Protein AF-A0A8T0YBT2-F1 (afdb_monomer_lite)

Structure (mmCIF, N/CA/C/O backbone):
data_AF-A0A8T0YBT2-F1
#
_entry.id   AF-A0A8T0YBT2-F1
#
loop_
_atom_site.group_PDB
_atom_site.id
_atom_site.type_symbol
_atom_site.label_atom_id
_atom_site.label_alt_id
_atom_site.label_comp_id
_atom_site.label_asym_id
_atom_site.label_entity_id
_atom_site.label_seq_id
_atom_site.pdbx_PDB_ins_code
_atom_site.Cartn_x
_atom_site.Cartn_y
_atom_site.Cartn_z
_atom_site.occupancy
_atom_site.B_iso_or_equiv
_atom_site.auth_seq_id
_atom_site.auth_comp_id
_atom_site.auth_asym_id
_atom_site.auth_atom_id
_atom_site.pdbx_PDB_model_num
ATOM 1 N N . MET A 1 1 ? -37.269 10.194 19.630 1.00 56.06 1 MET A N 1
ATOM 2 C CA . MET A 1 1 ? -36.796 10.514 18.261 1.00 56.06 1 MET A CA 1
ATOM 3 C C . MET A 1 1 ? -35.331 10.953 18.214 1.00 56.06 1 MET A C 1
ATOM 5 O O . MET A 1 1 ? -34.630 10.459 17.345 1.00 56.06 1 MET A O 1
ATOM 9 N N . SER A 1 2 ? -34.831 11.764 19.159 1.00 65.12 2 SER A N 1
ATOM 10 C CA . SER A 1 2 ? -33.433 12.256 19.159 1.00 65.12 2 SER A CA 1
ATOM 11 C C . SER A 1 2 ? -32.347 11.158 19.194 1.00 65.12 2 SER A C 1
ATOM 13 O O . SER A 1 2 ? -31.446 11.186 18.364 1.00 65.12 2 SER A O 1
ATOM 15 N N . ALA A 1 3 ? -32.447 10.134 20.053 1.00 67.06 3 ALA A N 1
ATOM 16 C CA . ALA A 1 3 ? -31.410 9.089 20.146 1.00 67.06 3 ALA A CA 1
ATOM 17 C C . ALA A 1 3 ? -31.235 8.255 18.857 1.00 67.06 3 ALA A C 1
ATOM 19 O O . ALA A 1 3 ? -30.126 7.839 18.533 1.00 67.06 3 ALA A O 1
ATOM 20 N N . LYS A 1 4 ? -32.321 8.051 18.096 1.00 71.88 4 LYS A N 1
ATOM 21 C CA . LYS A 1 4 ? -32.295 7.304 16.830 1.00 71.88 4 LYS A CA 1
ATOM 22 C C . LYS A 1 4 ? -31.592 8.106 15.727 1.00 71.88 4 LYS A C 1
ATOM 24 O O . LYS A 1 4 ? -30.719 7.573 15.063 1.00 71.88 4 LYS A O 1
ATOM 29 N N . GLN A 1 5 ? -31.869 9.411 15.641 1.00 71.38 5 GLN A N 1
ATOM 30 C CA . GLN A 1 5 ? -31.172 10.324 14.725 1.00 71.38 5 GLN A CA 1
ATOM 31 C C . GLN A 1 5 ? -29.660 10.391 14.978 1.00 71.38 5 GLN A C 1
ATOM 33 O O . GLN A 1 5 ? -28.889 10.466 14.025 1.00 71.38 5 GLN A O 1
ATOM 38 N N . HIS A 1 6 ? -29.226 10.354 16.243 1.00 70.69 6 HIS A N 1
ATOM 39 C CA . HIS A 1 6 ? -27.798 10.328 16.571 1.00 70.69 6 HIS A CA 1
ATOM 40 C C . HIS A 1 6 ? -27.128 9.017 16.137 1.00 70.69 6 HIS A C 1
ATOM 42 O O . HIS A 1 6 ? -26.046 9.063 15.555 1.00 70.69 6 HIS A O 1
ATOM 48 N N . ALA A 1 7 ? -27.787 7.874 16.352 1.00 77.19 7 ALA A N 1
ATOM 49 C CA . ALA A 1 7 ? -27.296 6.575 15.896 1.00 77.19 7 ALA A CA 1
ATOM 50 C C . ALA A 1 7 ? -27.231 6.480 14.359 1.00 77.19 7 ALA A C 1
ATOM 52 O O . ALA A 1 7 ? -26.219 6.032 13.822 1.00 77.19 7 ALA A O 1
ATOM 53 N N . ASP A 1 8 ? -28.255 6.966 13.651 1.00 81.44 8 ASP A N 1
ATOM 54 C CA . ASP A 1 8 ? -28.303 6.951 12.182 1.00 81.44 8 ASP A CA 1
ATOM 55 C C . ASP A 1 8 ? -27.195 7.840 11.577 1.00 81.44 8 ASP A C 1
ATOM 57 O O . ASP A 1 8 ? -26.513 7.454 10.625 1.00 81.44 8 ASP A O 1
ATOM 61 N N . ALA A 1 9 ? -26.954 9.018 12.167 1.00 83.75 9 ALA A N 1
ATOM 62 C CA . ALA A 1 9 ? -25.882 9.919 11.747 1.00 83.75 9 ALA A CA 1
ATOM 63 C C . ALA A 1 9 ? -24.482 9.336 12.014 1.00 83.75 9 ALA A C 1
ATOM 65 O O . ALA A 1 9 ? -23.576 9.492 11.192 1.00 83.75 9 ALA A O 1
ATOM 66 N N . GLU A 1 10 ? -24.290 8.648 13.143 1.00 85.81 10 GLU A N 1
ATOM 67 C CA . GLU A 1 10 ? -23.031 7.971 13.463 1.00 85.81 10 GLU A CA 1
ATOM 68 C C . GLU A 1 10 ? -22.747 6.803 12.511 1.00 85.81 10 GLU A C 1
ATOM 70 O O . GLU A 1 10 ? -21.624 6.670 12.016 1.00 85.81 10 GLU A O 1
ATOM 75 N N . GLN A 1 11 ? -23.762 5.995 12.198 1.00 91.44 11 GLN A N 1
ATOM 76 C CA . GLN A 1 11 ? -23.654 4.915 11.219 1.00 91.44 11 GLN A CA 1
ATOM 77 C C . GLN A 1 11 ? -23.292 5.451 9.836 1.00 91.44 11 GLN A C 1
ATOM 79 O O . GLN A 1 11 ? -22.370 4.933 9.207 1.00 91.44 11 GLN A O 1
ATOM 84 N N . LEU A 1 12 ? -23.954 6.524 9.390 1.00 93.25 12 LEU A N 1
ATOM 85 C CA . LEU A 1 12 ? -23.652 7.164 8.113 1.00 93.25 12 LEU A CA 1
ATOM 86 C C . LEU A 1 12 ? -22.224 7.721 8.083 1.00 93.25 12 LEU A C 1
ATOM 88 O O . LEU A 1 12 ? -21.504 7.500 7.112 1.00 93.25 12 LEU A O 1
ATOM 92 N N . ARG A 1 13 ? -21.779 8.394 9.151 1.00 92.00 13 ARG A N 1
ATOM 93 C CA . ARG A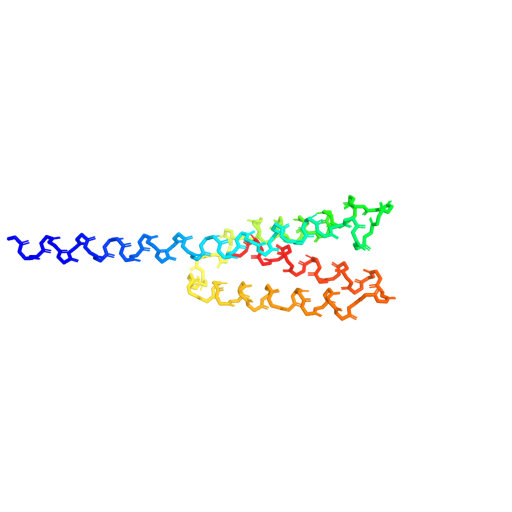 1 13 ? -20.401 8.898 9.267 1.00 92.00 13 ARG A CA 1
ATOM 94 C C . ARG A 1 13 ? -19.383 7.767 9.144 1.00 92.00 13 ARG A C 1
ATOM 96 O O . ARG A 1 13 ? -18.414 7.903 8.402 1.00 92.00 13 ARG A O 1
ATOM 103 N N . ASN A 1 14 ? -19.594 6.665 9.859 1.00 92.88 14 ASN A N 1
ATOM 104 C CA . ASN A 1 14 ? -18.676 5.530 9.839 1.00 92.88 14 ASN A CA 1
ATOM 105 C C . ASN A 1 14 ? -18.685 4.838 8.470 1.00 92.88 14 ASN A C 1
ATOM 107 O O . ASN A 1 14 ? -17.621 4.533 7.940 1.00 92.88 14 ASN A O 1
ATOM 111 N N . LEU A 1 15 ? -19.862 4.658 7.861 1.00 94.38 15 LEU A N 1
ATOM 112 C CA . LEU A 1 15 ? -20.001 4.106 6.514 1.00 94.38 15 LEU A CA 1
ATOM 113 C C . LEU A 1 15 ? -19.238 4.949 5.488 1.00 94.38 15 LEU A C 1
ATOM 115 O O . LEU A 1 15 ? -18.448 4.406 4.721 1.00 94.38 15 LEU A O 1
ATOM 119 N N . LEU A 1 16 ? -19.427 6.271 5.511 1.00 95.81 16 LEU A N 1
ATOM 120 C CA . LEU A 1 16 ? -18.705 7.193 4.637 1.00 95.81 16 LEU A CA 1
ATOM 121 C C . LEU A 1 16 ? -17.196 7.129 4.889 1.00 95.81 16 LEU A C 1
ATOM 123 O O . LEU A 1 16 ? -16.427 7.094 3.934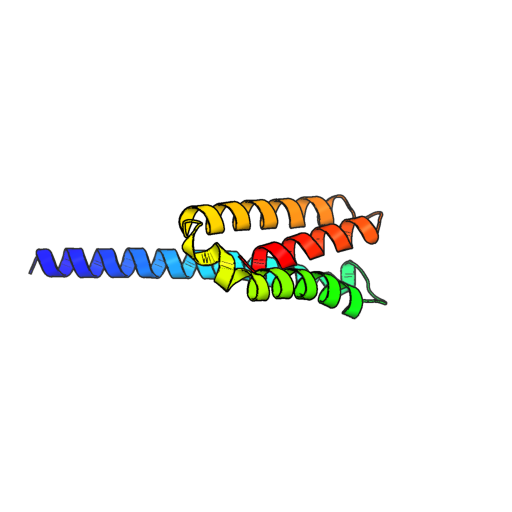 1.00 95.81 16 LEU A O 1
ATOM 127 N N . ALA A 1 17 ? -16.761 7.057 6.150 1.00 91.25 17 ALA A N 1
ATOM 128 C CA . ALA A 1 17 ? -15.345 6.939 6.488 1.00 91.25 17 ALA A CA 1
ATOM 129 C C . ALA A 1 17 ? -14.721 5.654 5.920 1.00 91.25 17 ALA A C 1
ATOM 131 O O . ALA A 1 17 ? -13.672 5.722 5.281 1.00 91.25 17 ALA A O 1
ATOM 132 N N . PHE A 1 18 ? -15.367 4.497 6.095 1.00 90.62 18 PHE A N 1
ATOM 133 C CA . PHE A 1 18 ? -14.889 3.232 5.527 1.00 90.62 18 PHE A CA 1
ATOM 134 C C . PHE A 1 18 ? -14.945 3.222 4.000 1.00 90.62 18 PHE A C 1
ATOM 136 O O . PHE A 1 18 ? -14.031 2.699 3.364 1.00 90.62 18 PHE A O 1
ATOM 143 N N . TRP A 1 19 ? -15.975 3.829 3.408 1.00 94.38 19 TRP A N 1
ATOM 144 C CA . TRP A 1 19 ? -16.102 3.946 1.960 1.00 94.38 19 TRP A CA 1
ATOM 145 C C . TRP A 1 19 ? -14.972 4.792 1.365 1.00 94.38 19 TRP A C 1
ATOM 147 O O . TRP A 1 19 ? -14.276 4.333 0.463 1.00 94.38 19 TRP A O 1
ATOM 157 N N . VAL A 1 20 ? -14.727 5.989 1.913 1.00 93.19 20 VAL A N 1
ATOM 158 C CA . VAL A 1 20 ? -13.645 6.879 1.463 1.00 93.19 20 VAL A CA 1
ATOM 159 C C . VAL A 1 20 ? -12.286 6.221 1.683 1.00 93.19 20 VAL A C 1
ATOM 161 O O . VAL A 1 20 ? -11.435 6.261 0.797 1.00 93.19 20 VAL A O 1
ATOM 164 N N . LEU A 1 21 ? -12.083 5.576 2.835 1.00 89.94 21 LEU A N 1
ATOM 165 C CA . LEU A 1 21 ? -10.839 4.872 3.131 1.00 89.94 21 LEU A CA 1
ATOM 166 C C . LEU A 1 21 ? -10.580 3.740 2.129 1.00 89.94 21 LEU A C 1
ATOM 168 O O . LEU A 1 21 ? -9.476 3.629 1.598 1.00 89.94 21 LEU A O 1
ATOM 172 N N . GLY A 1 22 ? -11.597 2.924 1.844 1.00 89.94 22 GLY A N 1
ATOM 173 C CA . GLY A 1 22 ? -11.513 1.856 0.851 1.00 89.94 22 GLY A CA 1
ATOM 174 C C . GLY A 1 22 ? -11.266 2.391 -0.559 1.00 89.94 22 GLY A C 1
ATOM 175 O O . GLY A 1 22 ? -10.453 1.834 -1.294 1.00 89.94 22 GLY A O 1
ATOM 176 N N . PHE A 1 23 ? -11.912 3.497 -0.927 1.00 91.50 23 PHE A N 1
ATOM 177 C CA . PHE A 1 23 ? -11.730 4.143 -2.223 1.00 91.50 23 PHE A CA 1
ATOM 178 C C . PHE A 1 23 ? -10.297 4.659 -2.413 1.00 91.50 23 PHE A C 1
ATOM 180 O O . PHE A 1 23 ? -9.646 4.309 -3.395 1.00 91.50 23 PHE A O 1
ATOM 187 N N . ILE A 1 24 ? -9.768 5.417 -1.446 1.00 89.44 24 ILE A N 1
ATOM 188 C CA . ILE A 1 24 ? -8.394 5.947 -1.492 1.00 89.44 24 ILE A CA 1
ATOM 189 C C . ILE A 1 24 ? -7.368 4.811 -1.544 1.00 89.44 24 ILE A C 1
ATOM 191 O O . ILE A 1 24 ? -6.404 4.893 -2.304 1.00 89.44 24 ILE A O 1
ATOM 195 N N . ASN A 1 25 ? -7.589 3.743 -0.775 1.00 88.25 25 ASN A N 1
ATOM 196 C CA . ASN A 1 25 ? -6.722 2.569 -0.789 1.00 88.25 25 ASN A CA 1
ATOM 197 C C . ASN A 1 25 ? -6.664 1.929 -2.194 1.00 88.25 25 ASN A C 1
ATOM 199 O O . ASN A 1 25 ? -5.586 1.666 -2.717 1.00 88.25 25 ASN A O 1
ATOM 203 N N . ASN A 1 26 ? -7.808 1.773 -2.864 1.00 90.88 26 ASN A N 1
ATOM 204 C CA . ASN A 1 26 ? -7.848 1.156 -4.193 1.00 90.88 26 ASN A CA 1
ATOM 205 C C . ASN A 1 26 ? -7.321 2.054 -5.325 1.00 90.88 26 ASN A C 1
ATOM 207 O O . ASN A 1 26 ? -6.805 1.531 -6.311 1.00 90.88 26 ASN A O 1
ATOM 211 N N . ILE A 1 27 ? -7.414 3.386 -5.211 1.00 91.56 27 ILE A N 1
ATOM 212 C CA . ILE A 1 27 ? -6.889 4.299 -6.244 1.00 91.56 27 ILE A CA 1
ATOM 213 C C . ILE A 1 27 ? -5.399 4.060 -6.479 1.00 91.56 27 ILE A C 1
ATOM 215 O O . ILE A 1 27 ? -4.958 4.040 -7.628 1.00 91.56 27 ILE A O 1
ATOM 219 N N . GLY A 1 28 ? -4.623 3.879 -5.407 1.00 88.62 28 GLY A N 1
ATOM 220 C CA . GLY A 1 28 ? -3.177 3.766 -5.540 1.00 88.62 28 GLY A CA 1
ATOM 221 C C . GLY A 1 28 ? -2.752 2.542 -6.354 1.00 88.62 28 GLY A C 1
ATOM 222 O O . GLY A 1 28 ? -1.933 2.657 -7.267 1.00 88.62 28 GLY A O 1
ATOM 223 N N . TYR A 1 29 ? -3.413 1.412 -6.099 1.00 87.75 29 TYR A N 1
ATOM 224 C CA . TYR A 1 29 ? -3.278 0.185 -6.879 1.00 87.75 29 TYR A CA 1
ATOM 225 C C . TYR A 1 29 ? -3.620 0.402 -8.360 1.00 87.75 29 TYR A C 1
ATOM 227 O O . TYR A 1 29 ? -2.821 0.076 -9.236 1.00 87.75 29 TYR A O 1
ATOM 235 N N . VAL A 1 30 ? -4.776 1.017 -8.652 1.00 92.00 30 VAL A N 1
ATOM 236 C CA . VAL A 1 30 ? -5.220 1.269 -10.035 1.00 92.00 30 VAL A CA 1
ATOM 237 C C . VAL A 1 30 ? -4.235 2.166 -10.791 1.00 92.00 30 VAL A C 1
ATOM 239 O O . VAL A 1 30 ? -3.932 1.896 -11.952 1.00 92.00 30 VAL A O 1
ATOM 242 N N . ILE A 1 31 ? -3.697 3.202 -10.141 1.00 92.81 31 ILE A N 1
ATOM 243 C CA . ILE A 1 31 ? -2.675 4.078 -10.734 1.00 92.81 31 ILE A CA 1
ATOM 244 C C . ILE A 1 31 ? -1.426 3.272 -11.103 1.00 92.81 31 ILE A C 1
ATOM 246 O O . ILE A 1 31 ? -0.892 3.442 -12.200 1.00 92.81 31 ILE A O 1
ATOM 250 N N . MET A 1 32 ? -0.974 2.379 -10.218 1.00 91.44 32 MET A N 1
ATOM 251 C CA . MET A 1 32 ? 0.239 1.595 -10.447 1.00 91.44 32 MET A CA 1
ATOM 252 C C . MET A 1 32 ? 0.095 0.643 -11.638 1.00 91.44 32 MET A C 1
ATOM 254 O O . MET A 1 32 ? 0.956 0.610 -12.517 1.00 91.44 32 MET A O 1
ATOM 258 N N . ILE A 1 33 ? -1.017 -0.095 -11.713 1.00 90.12 33 ILE A N 1
ATOM 259 C CA . ILE A 1 33 ? -1.260 -1.027 -12.823 1.00 90.12 33 ILE A CA 1
ATOM 260 C C . ILE A 1 33 ? -1.524 -0.299 -14.147 1.00 90.12 33 ILE A C 1
ATOM 262 O O . ILE A 1 33 ? -1.124 -0.802 -15.197 1.00 90.12 33 ILE A O 1
ATOM 266 N N . ALA A 1 34 ? -2.149 0.885 -14.116 1.00 93.88 34 ALA A N 1
ATOM 267 C CA . ALA A 1 34 ? -2.373 1.705 -15.306 1.00 93.88 34 ALA A CA 1
ATOM 268 C C . ALA A 1 34 ? -1.050 2.240 -15.878 1.00 93.88 34 ALA A C 1
ATOM 270 O O . ALA A 1 34 ? -0.874 2.281 -17.093 1.00 93.88 34 ALA A O 1
ATOM 271 N N . GLY A 1 35 ? -0.097 2.579 -15.005 1.00 93.00 35 GLY A N 1
ATOM 272 C CA . GLY A 1 35 ? 1.251 3.010 -15.381 1.00 93.00 35 GLY A CA 1
ATOM 273 C C . GLY A 1 35 ? 2.200 1.876 -15.785 1.00 93.00 35 GLY A C 1
ATOM 274 O O . GLY A 1 35 ? 3.339 2.141 -16.163 1.00 93.00 35 GLY A O 1
ATOM 275 N N . ALA A 1 36 ? 1.782 0.608 -15.738 1.00 94.06 36 ALA A N 1
ATOM 276 C CA . ALA A 1 36 ? 2.685 -0.523 -15.963 1.00 94.06 36 ALA A CA 1
ATOM 277 C C . ALA A 1 36 ? 3.340 -0.523 -17.361 1.00 94.06 36 ALA A C 1
ATOM 279 O O . ALA A 1 36 ? 4.510 -0.888 -17.491 1.00 94.06 36 ALA A O 1
ATOM 280 N N . GLN A 1 37 ? 2.624 -0.056 -18.392 1.00 94.00 37 GLN A N 1
ATOM 281 C CA . GLN A 1 37 ? 3.172 0.107 -19.746 1.00 94.00 37 GLN A CA 1
ATOM 282 C C . GLN A 1 37 ? 4.269 1.185 -19.799 1.00 94.00 37 GLN A C 1
ATOM 284 O O . GLN A 1 37 ? 5.224 1.044 -20.562 1.00 94.00 37 GLN A O 1
ATOM 289 N N . GLU A 1 38 ? 4.159 2.238 -18.983 1.00 92.25 38 GLU A N 1
ATOM 290 C CA . GLU A 1 38 ? 5.164 3.305 -18.887 1.00 92.25 38 GLU A CA 1
ATOM 291 C C . GLU A 1 38 ? 6.414 2.841 -18.129 1.00 92.25 38 GLU A C 1
ATOM 293 O O . GLU A 1 38 ? 7.527 3.239 -18.468 1.00 92.25 38 GLU A O 1
ATOM 298 N N . ILE A 1 39 ? 6.238 1.961 -17.138 1.00 91.19 39 ILE A N 1
ATOM 299 C CA . ILE A 1 39 ? 7.338 1.372 -16.364 1.00 91.19 39 ILE A CA 1
ATOM 300 C C . ILE A 1 39 ? 8.126 0.367 -17.215 1.00 91.19 39 ILE A C 1
ATOM 302 O O . ILE A 1 39 ? 9.358 0.393 -17.235 1.00 91.19 39 ILE A O 1
ATOM 306 N N . ALA A 1 40 ? 7.431 -0.544 -17.905 1.00 92.88 40 ALA A N 1
ATOM 307 C CA . ALA A 1 40 ? 8.060 -1.605 -18.687 1.00 92.88 40 ALA A CA 1
ATOM 308 C C . ALA A 1 40 ? 7.205 -2.018 -19.894 1.00 92.88 40 ALA A C 1
ATOM 310 O O . ALA A 1 40 ? 6.519 -3.040 -19.873 1.00 92.88 40 ALA A O 1
ATOM 311 N N . ALA A 1 41 ? 7.312 -1.270 -20.993 1.00 90.62 41 ALA A N 1
ATOM 312 C CA . ALA A 1 41 ? 6.506 -1.496 -22.194 1.00 90.62 41 ALA A CA 1
ATOM 313 C C . ALA A 1 41 ? 6.626 -2.913 -22.794 1.00 90.62 41 ALA A C 1
ATOM 315 O O . ALA A 1 41 ? 5.643 -3.465 -23.283 1.00 90.62 41 ALA A O 1
ATOM 316 N N . GLY A 1 42 ? 7.822 -3.513 -22.750 1.00 90.44 42 GLY A N 1
ATOM 317 C CA . GLY A 1 42 ? 8.076 -4.879 -23.233 1.00 90.44 42 GLY A CA 1
ATOM 318 C C . GLY A 1 42 ? 7.893 -5.974 -22.176 1.00 90.44 42 GLY A C 1
ATOM 319 O O . GLY A 1 42 ? 8.144 -7.140 -22.459 1.00 90.44 42 GLY A O 1
ATOM 320 N N . GLY A 1 43 ? 7.507 -5.609 -20.950 1.00 91.62 43 GLY A N 1
ATOM 321 C CA . GLY A 1 43 ? 7.555 -6.489 -19.783 1.00 91.62 43 GLY A CA 1
ATOM 322 C C . GLY A 1 43 ? 6.473 -6.197 -18.749 1.00 91.62 43 GLY A C 1
ATOM 323 O O . GLY A 1 43 ? 6.714 -6.363 -17.559 1.00 91.62 43 GLY A O 1
ATOM 324 N N . VAL A 1 44 ? 5.281 -5.781 -19.180 1.00 93.69 44 VAL A N 1
ATOM 325 C CA . VAL A 1 44 ? 4.157 -5.436 -18.288 1.00 93.69 44 VAL A CA 1
ATOM 326 C C . VAL A 1 44 ? 3.808 -6.578 -17.327 1.00 93.69 44 VAL A C 1
ATOM 328 O O . VAL A 1 44 ? 3.548 -6.346 -16.150 1.00 93.69 44 VAL A O 1
ATOM 331 N N . GLY A 1 45 ? 3.890 -7.829 -17.793 1.00 93.56 45 GLY A N 1
ATOM 332 C CA . GLY A 1 45 ? 3.668 -9.003 -16.945 1.00 93.56 45 GLY A CA 1
ATOM 333 C C . GLY A 1 45 ? 4.637 -9.094 -15.761 1.00 93.56 45 GLY A C 1
ATOM 334 O O . GLY A 1 45 ? 4.251 -9.563 -14.694 1.00 93.56 45 GLY A O 1
ATOM 335 N N . LEU A 1 46 ? 5.867 -8.589 -15.910 1.00 94.00 46 LEU A N 1
ATOM 336 C CA . LEU A 1 46 ? 6.833 -8.508 -14.815 1.00 94.00 46 LEU A CA 1
ATOM 337 C C . LEU A 1 46 ? 6.368 -7.497 -13.759 1.00 94.00 46 LEU A C 1
ATOM 339 O O . LEU A 1 46 ? 6.428 -7.789 -12.571 1.00 94.00 46 LEU A O 1
ATOM 343 N N . VAL A 1 47 ? 5.849 -6.342 -14.183 1.00 94.44 47 VAL A N 1
ATOM 344 C CA . VAL A 1 47 ? 5.296 -5.323 -13.276 1.00 94.44 47 VAL A CA 1
ATOM 345 C C . VAL A 1 47 ? 4.134 -5.906 -12.469 1.00 94.44 47 VAL A C 1
ATOM 347 O O . VAL A 1 47 ? 4.131 -5.807 -11.246 1.00 94.44 47 VAL A O 1
ATOM 350 N N . TYR A 1 48 ? 3.201 -6.606 -13.122 1.00 94.50 48 TYR A N 1
ATOM 351 C CA . TYR A 1 48 ? 2.095 -7.279 -12.432 1.00 94.50 48 TYR A CA 1
ATOM 352 C C . TYR A 1 48 ? 2.566 -8.379 -11.485 1.00 94.50 48 TYR A C 1
ATOM 354 O O . TYR A 1 48 ? 2.019 -8.524 -10.395 1.00 94.50 48 TYR A O 1
ATOM 362 N N . PHE A 1 49 ? 3.593 -9.139 -11.866 1.00 94.44 49 PHE A N 1
ATOM 363 C CA . PHE A 1 49 ? 4.180 -10.137 -10.981 1.00 94.44 49 PHE A CA 1
ATOM 364 C C . PHE A 1 49 ? 4.732 -9.494 -9.703 1.00 94.44 49 PHE A C 1
ATOM 366 O O . PHE A 1 49 ? 4.408 -9.951 -8.608 1.00 94.44 49 PHE A O 1
ATOM 373 N N . PHE A 1 50 ? 5.519 -8.420 -9.829 1.00 94.62 50 PHE A N 1
ATOM 374 C CA . PHE A 1 50 ? 6.084 -7.713 -8.676 1.00 94.62 50 PHE A CA 1
ATOM 375 C C . PHE A 1 50 ? 5.029 -7.020 -7.814 1.00 94.62 50 PHE A C 1
ATOM 377 O O . PHE A 1 50 ? 5.258 -6.866 -6.621 1.00 94.62 50 PHE A O 1
ATOM 384 N N . ASP A 1 51 ? 3.883 -6.641 -8.372 1.00 93.19 51 ASP A N 1
ATOM 385 C CA . ASP A 1 51 ? 2.773 -6.073 -7.604 1.00 93.19 51 ASP A CA 1
ATOM 386 C C . ASP A 1 51 ? 1.970 -7.165 -6.865 1.00 93.19 51 ASP A C 1
ATOM 388 O O . ASP A 1 51 ? 1.689 -7.064 -5.673 1.00 93.19 51 ASP A O 1
ATOM 392 N N . ILE A 1 52 ? 1.660 -8.283 -7.526 1.00 93.56 52 ILE A N 1
ATOM 393 C CA . ILE A 1 52 ? 0.812 -9.338 -6.951 1.00 93.56 52 ILE A CA 1
ATOM 394 C C . ILE A 1 52 ? 1.581 -10.223 -5.963 1.00 93.56 52 ILE A C 1
ATOM 396 O O . ILE A 1 52 ? 1.044 -10.603 -4.921 1.00 93.56 52 ILE A O 1
ATOM 400 N N . PHE A 1 53 ? 2.828 -10.585 -6.269 1.00 94.25 53 PHE A N 1
ATOM 401 C CA . PHE A 1 53 ? 3.583 -11.566 -5.484 1.00 94.25 53 PHE A CA 1
ATOM 402 C C . PHE A 1 53 ? 3.763 -11.164 -4.003 1.00 94.25 53 PHE A C 1
ATOM 404 O O . PHE A 1 53 ? 3.455 -11.981 -3.128 1.00 94.25 53 PHE A O 1
ATOM 411 N N . PRO A 1 54 ? 4.161 -9.922 -3.665 1.00 92.75 54 PRO A N 1
ATOM 412 C CA . PRO A 1 54 ? 4.241 -9.484 -2.273 1.00 92.75 54 PRO A CA 1
ATOM 413 C C . PRO A 1 54 ? 2.870 -9.449 -1.591 1.00 92.75 54 PRO A C 1
ATOM 415 O O . PRO A 1 54 ? 2.753 -9.841 -0.429 1.00 92.75 54 PRO A O 1
ATOM 418 N N . ALA A 1 55 ? 1.818 -9.047 -2.314 1.00 92.62 55 ALA A N 1
ATOM 419 C CA . ALA A 1 55 ? 0.453 -9.024 -1.792 1.00 92.62 55 ALA A CA 1
ATOM 420 C C . ALA A 1 55 ? -0.020 -10.428 -1.389 1.00 92.62 55 ALA A C 1
ATOM 422 O O . ALA A 1 55 ? -0.627 -10.608 -0.332 1.00 92.62 55 ALA A O 1
ATOM 423 N N . LEU A 1 56 ? 0.286 -11.437 -2.210 1.00 94.19 56 LEU A N 1
ATOM 424 C CA . LEU A 1 56 ? -0.011 -12.835 -1.903 1.00 94.19 56 LEU A CA 1
ATOM 425 C C . LEU A 1 56 ? 0.713 -13.292 -0.639 1.00 94.19 56 LEU A C 1
ATOM 427 O O . LEU A 1 56 ? 0.092 -13.910 0.220 1.00 94.19 56 LEU A O 1
ATOM 431 N N . PHE A 1 57 ? 1.991 -12.949 -0.482 1.00 93.06 57 PHE A N 1
ATOM 432 C CA . PHE A 1 57 ? 2.754 -13.304 0.714 1.00 93.06 57 PHE A CA 1
ATOM 433 C C . PHE A 1 57 ? 2.149 -12.699 1.992 1.00 93.06 57 PHE A C 1
ATOM 435 O O . PHE A 1 57 ? 2.001 -13.380 3.011 1.00 93.06 57 PHE A O 1
ATOM 442 N N . VAL A 1 58 ? 1.731 -11.432 1.935 1.00 92.69 58 VAL A N 1
ATOM 443 C CA . VAL A 1 58 ? 1.049 -10.764 3.053 1.00 92.69 58 VAL A CA 1
ATOM 444 C C . VAL A 1 58 ? -0.297 -11.431 3.347 1.00 92.69 58 VAL A C 1
ATOM 446 O O . VAL A 1 58 ? -0.574 -11.743 4.498 1.00 92.69 58 VAL A O 1
ATOM 449 N N . LYS A 1 59 ? -1.107 -11.735 2.328 1.00 90.94 59 LYS A N 1
ATOM 450 C CA . LYS A 1 59 ? -2.419 -12.384 2.506 1.00 90.94 59 LYS A CA 1
ATOM 451 C C . LYS A 1 59 ? -2.311 -13.817 3.034 1.00 90.94 59 LYS A C 1
ATOM 453 O O . LYS A 1 59 ? -3.126 -14.217 3.859 1.00 90.94 59 LYS A O 1
ATOM 458 N N . LEU A 1 60 ? -1.297 -14.570 2.605 1.00 94.00 60 LEU A N 1
ATOM 459 C CA . LEU A 1 60 ? -1.019 -15.924 3.094 1.00 94.00 60 LEU A CA 1
ATOM 460 C C . LEU A 1 60 ? -0.509 -15.919 4.537 1.00 94.00 60 LEU A C 1
ATOM 462 O O . LEU A 1 60 ? -0.903 -16.768 5.332 1.00 94.00 60 LEU A O 1
ATOM 466 N N . SER A 1 61 ? 0.347 -14.956 4.891 1.00 91.62 61 SER A N 1
ATOM 467 C CA . SER A 1 61 ? 0.830 -14.802 6.268 1.00 91.62 61 SER A CA 1
ATOM 468 C C . SER A 1 61 ? -0.197 -14.131 7.189 1.00 91.62 61 SER A C 1
ATOM 470 O O . SER A 1 61 ? -0.126 -14.292 8.406 1.00 91.62 61 SER A O 1
ATOM 472 N N . GLY A 1 62 ? -1.170 -13.413 6.623 1.00 89.81 62 GLY A N 1
ATOM 473 C CA . GLY A 1 62 ? -2.149 -12.600 7.334 1.00 89.81 62 GLY A CA 1
ATOM 474 C C . GLY A 1 62 ? -2.829 -13.309 8.507 1.00 89.81 62 GLY A C 1
ATOM 475 O O . GLY A 1 62 ? -2.775 -12.775 9.612 1.00 89.81 62 GLY A O 1
ATOM 476 N N . PRO A 1 63 ? -3.384 -14.527 8.355 1.00 91.25 63 PRO A N 1
ATOM 477 C CA . PRO A 1 63 ? -4.044 -15.244 9.448 1.00 91.25 63 PRO A CA 1
ATOM 478 C C . PRO A 1 63 ? -3.200 -15.406 10.723 1.00 91.25 63 PRO A C 1
ATOM 480 O O . PRO A 1 63 ? -3.760 -15.456 11.814 1.00 91.25 63 PRO A O 1
ATOM 483 N N . TYR A 1 64 ? -1.869 -15.440 10.609 1.00 91.62 64 TYR A N 1
ATOM 484 C CA . TYR A 1 64 ? -0.966 -15.675 11.740 1.00 91.62 64 TYR A CA 1
ATOM 485 C C . TYR A 1 64 ? -0.692 -14.424 12.586 1.00 91.62 64 TYR A C 1
ATOM 487 O O . TYR A 1 64 ? -0.375 -14.541 13.766 1.00 91.62 64 TYR A O 1
ATOM 495 N N . TRP A 1 65 ? -0.814 -13.223 12.014 1.00 89.56 65 TRP A N 1
ATOM 496 C CA . TRP A 1 65 ? -0.477 -11.967 12.702 1.00 89.56 65 TRP A CA 1
ATOM 497 C C . TRP A 1 65 ? -1.570 -10.897 12.606 1.00 89.56 65 TRP A C 1
ATOM 499 O O . TRP A 1 65 ? -1.514 -9.883 13.311 1.00 89.56 65 TRP A O 1
ATOM 509 N N . PHE A 1 66 ? -2.620 -11.129 11.809 1.00 88.62 66 PHE A N 1
ATOM 510 C CA . PHE A 1 66 ? -3.719 -10.183 11.637 1.00 88.62 66 PHE A CA 1
ATOM 511 C C . PHE A 1 66 ? -4.581 -9.997 12.902 1.00 88.62 66 PHE A C 1
ATOM 513 O O . PHE A 1 66 ? -5.388 -9.070 13.000 1.00 88.62 66 PHE A O 1
ATOM 520 N N . GLN A 1 67 ? -4.408 -10.850 13.899 1.00 87.62 67 GLN A N 1
ATOM 521 C CA . GLN A 1 67 ? -5.079 -10.698 15.187 1.00 87.62 67 GLN A CA 1
ATOM 522 C C . GLN A 1 67 ? -4.230 -9.912 16.194 1.00 87.62 67 GLN A C 1
ATOM 524 O O . GLN A 1 67 ? -4.766 -9.342 17.136 1.00 87.62 67 GLN A O 1
ATOM 529 N N . LEU A 1 68 ? -2.914 -9.840 15.972 1.00 88.44 68 LEU A N 1
ATOM 530 C CA . LEU A 1 68 ? -1.956 -9.232 16.900 1.00 88.44 68 LEU A CA 1
ATOM 531 C C . LEU A 1 68 ? -1.769 -7.727 16.667 1.00 88.44 68 LEU A C 1
ATOM 533 O O . LEU A 1 68 ? -1.380 -7.003 17.577 1.00 88.44 68 LEU A O 1
ATOM 537 N N . VAL A 1 69 ? -2.041 -7.247 15.450 1.00 88.50 69 VAL A N 1
ATOM 538 C CA . VAL A 1 69 ? -1.905 -5.826 15.081 1.00 88.50 69 VAL A CA 1
ATOM 539 C C . VAL A 1 69 ? -3.287 -5.170 14.998 1.00 88.50 69 VAL A C 1
ATOM 541 O O . VAL A 1 69 ? -4.245 -5.765 14.507 1.00 88.50 69 VAL A O 1
ATOM 544 N N . SER A 1 70 ? -3.425 -3.932 15.468 1.00 90.50 70 SER A N 1
ATOM 545 C CA . SER A 1 70 ? -4.708 -3.222 15.379 1.00 90.50 70 SER A CA 1
ATOM 546 C C . SER A 1 70 ? -5.017 -2.775 13.943 1.00 90.50 70 SER A C 1
ATOM 548 O O . SER A 1 70 ? -4.111 -2.437 13.178 1.00 90.50 70 SER A O 1
ATOM 550 N N . TYR A 1 71 ? -6.306 -2.699 13.587 1.00 85.56 71 TYR A N 1
ATOM 551 C CA . TYR A 1 71 ? -6.745 -2.219 12.266 1.00 85.56 71 TYR A CA 1
ATOM 552 C C . TYR A 1 71 ? -6.170 -0.830 11.944 1.00 85.56 71 TYR A C 1
ATOM 554 O O . TYR A 1 71 ? -5.609 -0.617 10.874 1.00 85.56 71 TYR A O 1
ATOM 562 N N . ARG A 1 72 ? -6.194 0.087 12.923 1.00 86.25 72 ARG A N 1
ATOM 563 C CA . ARG A 1 72 ? -5.649 1.447 12.787 1.00 86.25 72 ARG A CA 1
ATOM 564 C C . ARG A 1 72 ? -4.167 1.454 12.405 1.00 86.25 72 ARG A C 1
ATOM 566 O O . ARG A 1 72 ? -3.763 2.242 11.555 1.00 86.25 72 ARG A O 1
ATOM 573 N N . GLN A 1 73 ? -3.360 0.600 13.036 1.00 87.88 73 GLN A N 1
ATOM 574 C CA . GLN A 1 73 ? -1.930 0.504 12.737 1.00 87.88 73 GLN A CA 1
ATOM 575 C C . GLN A 1 73 ? -1.697 -0.028 11.322 1.00 87.88 73 GLN A C 1
ATOM 577 O O . GLN A 1 73 ? -0.896 0.557 10.600 1.00 87.88 73 GLN A O 1
ATOM 582 N N . ARG A 1 74 ? -2.440 -1.058 10.891 1.00 89.44 74 ARG A N 1
ATOM 583 C CA . ARG A 1 74 ? -2.335 -1.585 9.519 1.00 89.44 74 ARG A CA 1
ATOM 584 C C . ARG A 1 74 ? -2.663 -0.545 8.471 1.00 89.44 74 ARG A C 1
ATOM 586 O O . ARG A 1 74 ? -1.904 -0.377 7.527 1.00 89.44 74 ARG A O 1
ATOM 593 N N . THR A 1 75 ? -3.745 0.202 8.669 1.00 88.19 75 THR A N 1
ATOM 594 C CA . THR A 1 75 ? -4.153 1.248 7.730 1.00 88.19 75 THR A CA 1
ATOM 595 C C . THR A 1 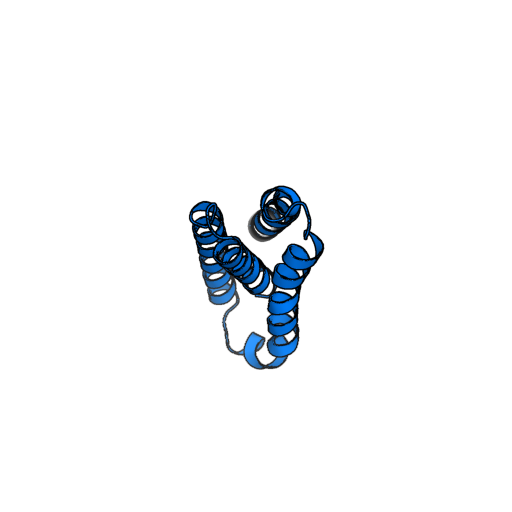75 ? -3.096 2.350 7.608 1.00 88.19 75 THR A C 1
ATOM 597 O O . THR A 1 75 ? -2.791 2.784 6.501 1.00 88.19 75 THR A O 1
ATOM 600 N N . ILE A 1 76 ? -2.491 2.780 8.724 1.00 91.06 76 ILE A N 1
ATOM 601 C CA . ILE A 1 76 ? -1.415 3.787 8.708 1.00 91.06 76 ILE A CA 1
ATOM 602 C C . ILE A 1 76 ? -0.155 3.229 8.040 1.00 91.06 76 ILE A C 1
ATOM 604 O O . ILE A 1 76 ? 0.438 3.904 7.202 1.00 91.06 76 ILE A O 1
ATOM 608 N N . MET A 1 77 ? 0.240 1.997 8.373 1.00 90.88 77 MET A N 1
ATOM 609 C CA . MET A 1 77 ? 1.367 1.329 7.721 1.00 90.88 77 MET A CA 1
ATOM 610 C C . MET A 1 77 ? 1.130 1.218 6.213 1.00 90.88 77 MET A C 1
ATOM 612 O O . MET A 1 77 ? 2.005 1.591 5.441 1.00 90.88 77 MET A O 1
ATOM 616 N N . GLY A 1 78 ? -0.064 0.798 5.789 1.00 91.44 78 GLY A N 1
ATOM 617 C CA . GLY A 1 78 ? -0.470 0.758 4.387 1.00 91.44 78 GLY A CA 1
ATOM 618 C C . GLY A 1 78 ? -0.350 2.121 3.706 1.00 91.44 78 GLY A C 1
ATOM 619 O O . GLY A 1 78 ? 0.265 2.223 2.651 1.00 91.44 78 GLY A O 1
ATOM 620 N N . ALA A 1 79 ? -0.838 3.195 4.328 1.00 91.62 79 ALA A N 1
ATOM 621 C CA . ALA A 1 79 ? -0.693 4.543 3.775 1.00 91.62 79 ALA A CA 1
ATOM 622 C C . ALA A 1 79 ? 0.782 4.962 3.604 1.00 91.62 79 ALA A C 1
ATOM 624 O O . ALA A 1 79 ? 1.140 5.564 2.592 1.00 91.62 79 ALA A O 1
ATOM 625 N N . ILE A 1 80 ? 1.653 4.607 4.557 1.00 93.94 80 ILE A N 1
ATOM 626 C CA . ILE A 1 80 ? 3.099 4.861 4.463 1.00 93.94 80 ILE A CA 1
ATOM 627 C C . ILE A 1 80 ? 3.716 4.056 3.313 1.00 93.94 80 ILE A C 1
ATOM 629 O O . ILE A 1 80 ? 4.466 4.616 2.516 1.00 93.94 80 ILE A O 1
ATOM 633 N N . TRP A 1 81 ? 3.379 2.770 3.184 1.00 93.50 81 TRP A N 1
ATOM 634 C CA . TRP A 1 81 ? 3.854 1.929 2.083 1.00 93.50 81 TRP A CA 1
ATOM 635 C C . TRP A 1 81 ? 3.392 2.439 0.714 1.00 93.50 81 TRP A C 1
ATOM 637 O O . TRP A 1 81 ? 4.196 2.469 -0.216 1.00 93.50 81 TRP A O 1
ATOM 647 N N . MET A 1 82 ? 2.151 2.929 0.609 1.00 92.88 82 MET A N 1
ATOM 648 C CA . MET A 1 82 ? 1.625 3.572 -0.601 1.00 92.88 82 MET A CA 1
ATOM 649 C C . MET A 1 82 ? 2.452 4.808 -0.979 1.00 92.88 82 MET A C 1
ATOM 651 O O . MET A 1 82 ? 2.860 4.979 -2.126 1.00 92.88 82 MET A O 1
ATOM 655 N N . LEU A 1 83 ? 2.731 5.674 -0.000 1.00 93.81 83 LEU A N 1
ATOM 656 C CA . LEU A 1 83 ? 3.515 6.885 -0.220 1.00 93.81 83 LEU A CA 1
ATOM 657 C C . LEU A 1 83 ? 4.940 6.545 -0.675 1.00 93.81 83 LEU A C 1
ATOM 659 O O . LEU A 1 83 ? 5.442 7.123 -1.640 1.00 93.81 83 LEU A O 1
ATOM 663 N N . LEU A 1 84 ? 5.584 5.590 0.000 1.00 94.69 84 LEU A N 1
ATOM 664 C CA . LEU A 1 84 ? 6.920 5.118 -0.357 1.00 94.69 84 LEU A CA 1
ATOM 665 C C . LEU A 1 84 ? 6.948 4.517 -1.762 1.00 94.69 84 LEU A C 1
ATOM 667 O O . LEU A 1 84 ? 7.872 4.812 -2.515 1.00 94.69 84 LEU A O 1
ATOM 671 N N . SER A 1 85 ? 5.930 3.738 -2.132 1.00 94.62 85 SER A N 1
ATOM 672 C CA . SER A 1 85 ? 5.787 3.169 -3.471 1.00 94.62 85 SER A CA 1
ATOM 673 C C . SER A 1 85 ? 5.850 4.256 -4.546 1.00 94.62 85 SER A C 1
ATOM 675 O O . SER A 1 85 ? 6.754 4.237 -5.385 1.00 94.62 85 SER A O 1
ATOM 677 N N . PHE A 1 86 ? 4.985 5.271 -4.471 1.00 93.94 86 PHE A N 1
ATOM 678 C CA . PHE A 1 86 ? 4.971 6.346 -5.466 1.00 93.94 86 PHE A CA 1
ATOM 679 C C . PHE A 1 86 ? 6.260 7.160 -5.502 1.00 93.94 86 PHE A C 1
ATOM 681 O O . PHE A 1 86 ? 6.741 7.505 -6.583 1.00 93.94 86 PHE A O 1
ATOM 688 N N . LEU A 1 87 ? 6.858 7.444 -4.343 1.00 95.19 87 LEU A N 1
ATOM 689 C CA . LEU A 1 87 ? 8.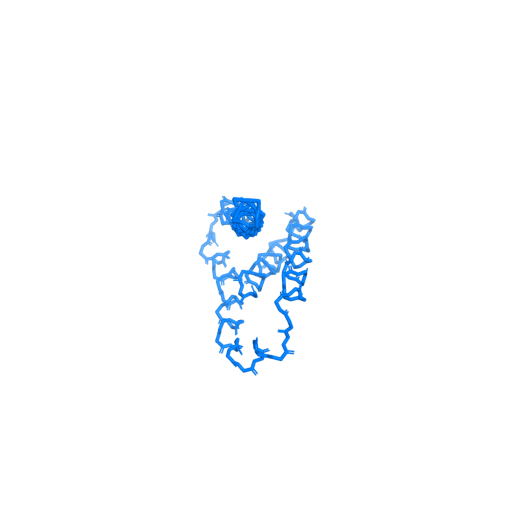125 8.170 -4.286 1.00 95.19 87 LEU A CA 1
ATOM 690 C C . LEU A 1 87 ? 9.267 7.376 -4.931 1.00 95.19 87 LEU A C 1
ATOM 692 O O . LEU A 1 87 ? 10.080 7.955 -5.654 1.00 95.19 87 LEU A O 1
ATOM 696 N N . VAL A 1 88 ? 9.326 6.066 -4.690 1.00 95.12 88 VAL A N 1
ATOM 697 C CA . VAL A 1 88 ? 10.354 5.183 -5.252 1.00 95.12 88 VAL A CA 1
ATOM 698 C C . VAL A 1 88 ? 10.169 5.022 -6.760 1.00 95.12 88 VAL A C 1
ATOM 700 O O . VAL A 1 88 ? 11.136 5.213 -7.495 1.00 95.12 88 VAL A O 1
ATOM 703 N N . VAL A 1 89 ? 8.944 4.776 -7.241 1.00 94.12 89 VAL A N 1
ATOM 704 C CA . VAL A 1 89 ? 8.658 4.699 -8.687 1.00 94.12 89 VAL A CA 1
ATOM 705 C C . VAL A 1 89 ? 8.987 6.026 -9.374 1.00 94.12 89 VAL A C 1
ATOM 707 O O . VAL A 1 89 ? 9.708 6.048 -10.371 1.00 94.12 89 VAL A O 1
ATOM 710 N N . SER A 1 90 ? 8.550 7.154 -8.804 1.00 93.00 90 SER A N 1
ATOM 711 C CA . SER A 1 90 ? 8.782 8.475 -9.396 1.00 93.00 90 SER A CA 1
ATOM 712 C C . SER A 1 90 ? 10.260 8.862 -9.456 1.00 93.00 90 SER A C 1
ATOM 714 O O . SER A 1 90 ? 10.662 9.539 -10.403 1.00 93.00 90 SER A O 1
ATOM 716 N N . LYS A 1 91 ? 11.072 8.491 -8.458 1.00 92.56 91 LYS A N 1
ATOM 717 C CA . LYS A 1 91 ? 12.524 8.754 -8.464 1.00 92.56 91 LYS A CA 1
ATOM 718 C C . LYS A 1 91 ? 13.302 7.722 -9.284 1.00 92.56 91 LYS A C 1
ATOM 720 O O . LYS A 1 91 ? 14.391 8.017 -9.765 1.00 92.56 91 LYS A O 1
ATOM 725 N N . GLY A 1 92 ? 12.740 6.531 -9.468 1.00 88.88 92 GLY A N 1
ATOM 726 C CA . GLY A 1 92 ? 13.342 5.407 -10.174 1.00 88.88 92 GLY A CA 1
ATOM 727 C C . GLY A 1 92 ? 13.258 5.466 -11.700 1.00 88.88 92 GLY A C 1
ATOM 728 O O . GLY A 1 92 ? 13.643 4.493 -12.333 1.00 88.88 92 GLY A O 1
ATOM 729 N N . LYS A 1 93 ? 12.803 6.561 -12.327 1.00 85.62 93 LYS A N 1
ATOM 730 C CA . LYS A 1 93 ? 12.596 6.640 -13.793 1.00 85.62 93 LYS A CA 1
ATOM 731 C C . LYS A 1 93 ? 13.799 6.200 -14.642 1.00 85.62 93 LYS A C 1
ATOM 733 O O . LYS A 1 93 ? 13.617 5.682 -15.735 1.00 85.62 93 LYS A O 1
ATOM 738 N N . HIS A 1 94 ? 15.020 6.371 -14.136 1.00 86.25 94 HIS A N 1
ATOM 739 C CA . HIS A 1 94 ? 16.254 5.980 -14.827 1.00 86.25 94 HIS A CA 1
ATOM 740 C C . HIS A 1 94 ? 16.679 4.517 -14.595 1.00 86.25 94 HIS A C 1
ATOM 742 O O . HIS A 1 94 ? 17.644 4.062 -15.201 1.00 86.25 94 HIS A O 1
ATOM 748 N N . SER A 1 95 ? 15.995 3.775 -13.718 1.00 92.81 95 SER A N 1
ATOM 749 C CA . SER A 1 95 ? 16.318 2.387 -13.375 1.00 92.81 95 SER A CA 1
ATOM 750 C C . SER A 1 95 ? 15.054 1.545 -13.213 1.00 92.81 95 SER A C 1
ATOM 752 O O . SER A 1 95 ? 14.275 1.730 -12.276 1.00 92.81 95 SER A O 1
ATOM 754 N N . LEU A 1 96 ? 14.880 0.561 -14.099 1.00 91.44 96 LEU A N 1
ATOM 755 C CA . LEU A 1 96 ? 13.756 -0.378 -14.055 1.00 91.44 96 LEU A CA 1
ATOM 756 C C . LEU A 1 96 ? 13.658 -1.088 -12.698 1.00 91.44 96 LEU A C 1
ATOM 758 O O . LEU A 1 96 ? 12.571 -1.229 -12.150 1.00 91.44 96 LEU A O 1
ATOM 762 N N . TRP A 1 97 ? 14.792 -1.490 -12.121 1.00 92.81 97 TRP A N 1
ATOM 763 C CA . TRP A 1 97 ? 14.805 -2.223 -10.856 1.00 92.81 97 TRP A CA 1
ATOM 764 C C . TRP A 1 97 ? 14.253 -1.396 -9.691 1.00 92.81 97 TRP A C 1
ATOM 766 O O . TRP A 1 97 ? 13.494 -1.911 -8.876 1.00 92.81 97 TRP A O 1
ATOM 776 N N . LEU A 1 98 ? 14.562 -0.095 -9.644 1.00 93.19 98 LEU A N 1
ATOM 777 C CA . LEU A 1 98 ? 13.999 0.800 -8.630 1.00 93.19 98 LEU A CA 1
ATOM 778 C C . LEU A 1 98 ? 12.487 0.966 -8.801 1.00 93.19 98 LEU A C 1
ATOM 780 O O . LEU A 1 98 ? 11.765 0.968 -7.809 1.00 93.19 98 LEU A O 1
ATOM 784 N N . GLN A 1 99 ? 11.994 1.045 -10.038 1.00 93.94 99 GLN A N 1
ATOM 785 C CA . GLN A 1 99 ? 10.552 1.095 -10.290 1.00 93.94 99 GLN A CA 1
ATOM 786 C C . GLN A 1 99 ? 9.864 -0.207 -9.870 1.00 93.94 99 GLN A C 1
ATOM 788 O O . GLN A 1 99 ? 8.848 -0.146 -9.188 1.00 93.94 99 GLN A O 1
ATOM 793 N N . LEU A 1 100 ? 10.445 -1.372 -10.173 1.00 94.19 100 LEU A N 1
ATOM 794 C CA . LEU A 1 100 ? 9.906 -2.670 -9.745 1.00 94.19 100 LEU A CA 1
ATOM 795 C C . LEU A 1 100 ? 9.884 -2.826 -8.219 1.00 94.19 100 LEU A C 1
ATOM 797 O O . LEU A 1 100 ? 8.932 -3.378 -7.677 1.00 94.19 100 LEU A O 1
ATOM 801 N N . VAL A 1 101 ? 10.881 -2.291 -7.507 1.00 94.81 101 VAL A N 1
ATOM 802 C CA . VAL A 1 101 ? 10.864 -2.236 -6.035 1.00 94.81 101 VAL A CA 1
ATOM 803 C C . VAL A 1 101 ? 9.728 -1.343 -5.533 1.00 94.81 101 VAL A C 1
ATOM 805 O O . VAL A 1 101 ? 9.011 -1.718 -4.607 1.00 94.81 101 VAL A O 1
ATOM 808 N N . GLY A 1 102 ? 9.522 -0.183 -6.159 1.00 94.56 102 GLY A N 1
ATOM 809 C CA . GLY A 1 102 ? 8.393 0.689 -5.843 1.00 94.56 102 GLY A CA 1
ATOM 810 C C . GLY A 1 102 ? 7.044 0.003 -6.083 1.00 94.56 102 GLY A C 1
ATOM 811 O O . GLY A 1 102 ? 6.162 0.071 -5.228 1.00 94.56 102 GLY A O 1
ATOM 812 N N . VAL A 1 103 ? 6.904 -0.733 -7.184 1.00 94.81 103 VAL A N 1
ATOM 813 C CA . VAL A 1 103 ? 5.726 -1.564 -7.483 1.00 94.81 103 VAL A CA 1
ATOM 814 C C . VAL A 1 103 ? 5.545 -2.663 -6.429 1.00 94.81 103 VAL A C 1
ATOM 816 O O . VAL A 1 103 ? 4.441 -2.868 -5.938 1.00 94.81 103 VAL A O 1
ATOM 819 N N . ALA A 1 104 ? 6.622 -3.304 -5.970 1.00 95.00 104 ALA A N 1
ATOM 820 C CA . ALA A 1 104 ? 6.533 -4.305 -4.908 1.00 95.0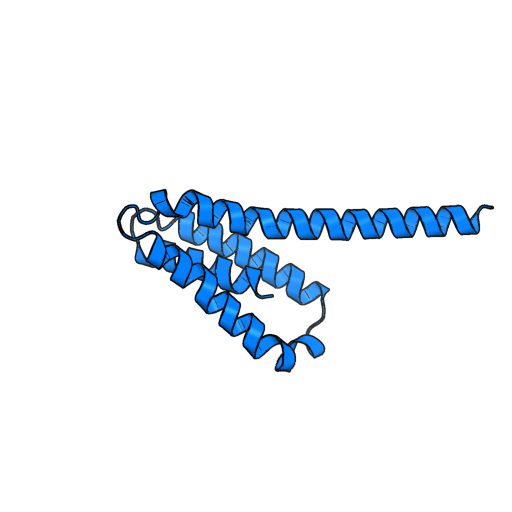0 104 ALA A CA 1
ATOM 821 C C . ALA A 1 104 ? 6.026 -3.725 -3.574 1.00 95.00 104 ALA A C 1
ATOM 823 O O . ALA A 1 104 ? 5.320 -4.407 -2.830 1.00 95.00 104 ALA A O 1
ATOM 824 N N . PHE A 1 105 ? 6.327 -2.456 -3.276 1.00 94.12 105 PHE A N 1
ATOM 825 C CA . PHE A 1 105 ? 5.754 -1.760 -2.118 1.00 94.12 105 PHE A CA 1
ATOM 826 C C . PHE A 1 105 ? 4.249 -1.499 -2.263 1.00 94.12 105 PHE A C 1
ATOM 828 O O . PHE A 1 105 ? 3.538 -1.615 -1.265 1.00 94.12 105 PHE A O 1
ATOM 835 N N . SER A 1 106 ? 3.757 -1.217 -3.476 1.00 93.50 106 SER A N 1
ATOM 836 C CA . SER A 1 106 ? 2.311 -1.180 -3.774 1.00 93.50 106 SER A CA 1
ATOM 837 C C . SER A 1 106 ? 1.671 -2.546 -3.503 1.00 93.50 106 SER A C 1
ATOM 839 O O . SER A 1 106 ? 0.672 -2.649 -2.790 1.00 93.50 106 SER A O 1
ATOM 841 N N . GLY A 1 107 ? 2.331 -3.619 -3.941 1.00 92.50 107 GLY A N 1
ATOM 842 C CA . GLY A 1 107 ? 1.925 -4.987 -3.641 1.00 92.50 107 GLY A CA 1
ATOM 843 C C . GLY A 1 107 ? 1.784 -5.273 -2.146 1.00 92.50 107 GLY A C 1
ATOM 844 O O . GLY A 1 107 ? 0.727 -5.715 -1.693 1.00 92.50 107 GLY A O 1
ATOM 845 N N . LEU A 1 108 ? 2.820 -4.975 -1.353 1.00 91.75 108 LEU A N 1
ATOM 846 C CA . LEU A 1 108 ? 2.783 -5.145 0.107 1.00 91.75 108 LEU A CA 1
ATOM 847 C C . LEU A 1 108 ? 1.641 -4.348 0.739 1.00 91.75 108 LEU A C 1
ATOM 849 O O . LEU A 1 108 ? 0.924 -4.871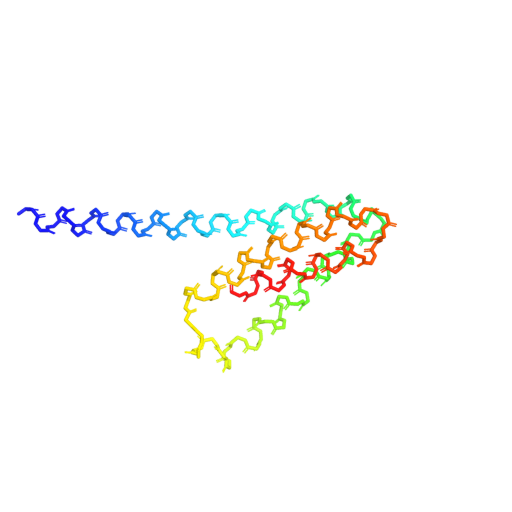 1.590 1.00 91.75 108 LEU A O 1
ATOM 853 N N . GLN A 1 109 ? 1.466 -3.103 0.297 1.00 93.25 109 GLN A N 1
ATOM 854 C CA . GLN A 1 109 ? 0.414 -2.208 0.754 1.00 93.25 109 GLN A CA 1
ATOM 855 C C . GLN A 1 109 ? -0.986 -2.789 0.528 1.00 93.25 109 GLN A C 1
ATOM 857 O O . GLN A 1 109 ? -1.791 -2.779 1.456 1.00 93.25 109 GLN A O 1
ATOM 862 N N . SER A 1 110 ? -1.253 -3.343 -0.656 1.00 87.81 110 SER A N 1
ATOM 863 C CA . SER A 1 110 ? -2.554 -3.932 -1.009 1.00 87.81 110 SER A CA 1
ATOM 864 C C . SER A 1 110 ? -2.896 -5.207 -0.221 1.00 87.81 110 SER A C 1
ATOM 866 O O . SER A 1 110 ? -4.047 -5.652 -0.194 1.00 87.81 110 SER A O 1
ATOM 868 N N . GLY A 1 111 ? -1.887 -5.838 0.386 1.00 83.44 111 GLY A N 1
ATOM 869 C CA . GLY A 1 111 ? -2.053 -7.027 1.210 1.00 83.44 111 GLY A CA 1
ATOM 870 C C . GLY A 1 111 ? -2.452 -6.743 2.660 1.00 83.44 111 GLY A C 1
ATOM 871 O O . GLY A 1 111 ? -2.943 -7.666 3.309 1.00 83.44 111 GLY A O 1
ATOM 872 N N . MET A 1 112 ? -2.214 -5.526 3.167 1.00 81.81 112 MET A N 1
ATOM 873 C CA . MET A 1 112 ? -2.353 -5.151 4.588 1.00 81.81 112 MET A CA 1
ATOM 874 C C . MET A 1 112 ? -3.720 -4.589 4.978 1.00 81.81 112 MET A C 1
ATOM 876 O O . MET A 1 112 ? -4.404 -3.980 4.128 1.00 81.81 112 MET A O 1
#

Organism: NCBI:txid29920

pLDDT: mean 90.11, std 6.48, range [56.06, 95.81]

Foldseek 3Di:
DVVVVVVVVVVVVVVVVVVVLVVVLVVLVVVQLVCLCVLPVPCSVLLVCLQAVLLVVLQVCCVVCVVVDDPVVLSVVLVVLSVQLVVQLVVCSVPSVSNSVSSNSSNNSNND

Secondary structure (DSSP, 8-state):
-HHHHHHHHHHHHHHHHHHHHHHHHHHHHHHHHHTHHHH-TT-HHHHHHHHHHHHHHHHHHHHHHTTTS-HHHHHHHHHHHHHHHHHHHHH-TT-HHHHHHHHHHHHHHHH-

Sequence (112 aa):
MSAKQHADAEQLRNLLAFWVLGFINNIGYVIMIAGAQEIAAGGVGLVYFFDIFPALFVKLSGPYWFQLVSYRQRTIMGAIWMLLSFLVVSKGKHSLWLQLVGVAFSGLQSGM

Radius of gyration: 17.46 Å; chains: 1; bounding box: 53×28×43 Å

InterPro domains:
  IPR003492 Batten's disease protein Cln3 [PF02487] (17-112)
  IPR003492 Batten's disease protein Cln3 [PR01315] (18-40)
  IPR003492 Batten's disease protein Cln3 [PR01315] (47-63)
  IPR003492 Batten's disease protein Cln3 [PR01315] (102-112)
  IPR003492 Batten's disease protein Cln3 [PTHR10981] (8-112)